Protein AF-A0A0W0TU47-F1 (afdb_monomer)

Sequence (118 aa):
MIERAEGISQLNLIRADQKDFHYTAVKEEVEKAQEITALYAFAKKFIPTLKLSKNAVRYYADVAERYPASRLRRLSTSQQWLHAICFVYHRYQRIMDNLIISIRSGKYTYLRNLNFLN

Organism: NCBI:txid453

Radius of gyration: 20.77 Å; Cα contacts (8 Å, |Δi|>4): 59; chains: 1; bounding box: 46×36×65 Å

Foldseek 3Di:
DPVPVVVVVVVVVVVVVVLVVLVVVLVVLVVVLVVLVVLLVVLVVVVVVVVDDPVVLVVLLVCLVPDDPVVLVVDPPVSSVSSVSSVSNVSNVVSVVVNVCCVVVVSDPDPVPPVPPD

Solvent-accessible surface area (backbone atoms only — not comparable to full-atom values): 6730 Å² total; per-residue (Å²): 143,63,73,68,65,56,54,54,51,52,52,50,51,54,54,48,51,57,50,50,54,54,47,52,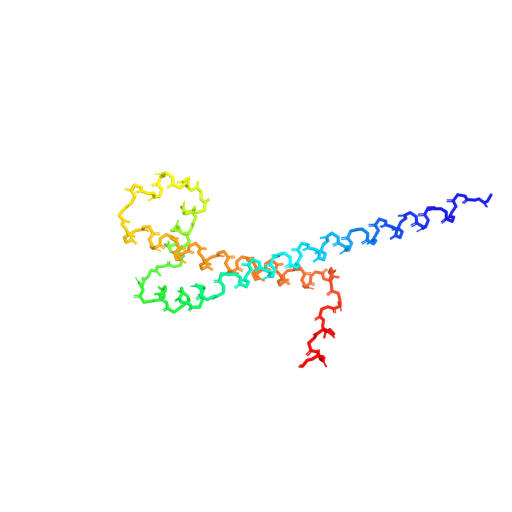55,51,52,52,50,50,52,58,42,59,76,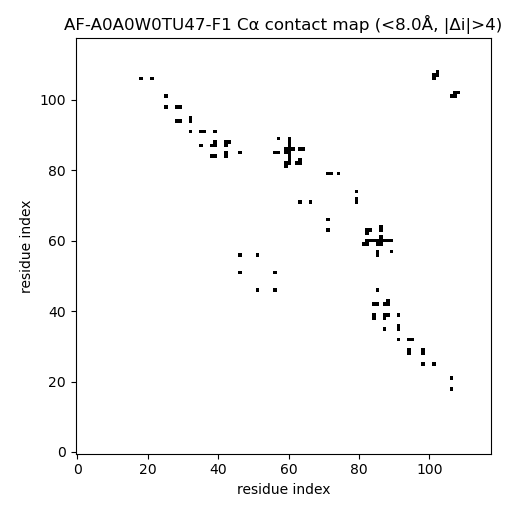45,40,67,61,29,58,50,28,68,62,48,54,69,76,69,72,62,53,74,66,53,44,47,52,35,14,54,47,54,73,70,48,56,69,75,61,50,69,73,45,56,71,70,54,42,49,50,20,50,42,28,27,46,41,51,52,46,50,53,48,52,50,52,51,51,52,47,46,71,71,62,79,48,85,65,76,82,69,70,79,80,78,127

Structure (mmCIF, N/CA/C/O backbone):
data_AF-A0A0W0TU47-F1
#
_entry.id   AF-A0A0W0TU47-F1
#
loop_
_atom_site.group_PDB
_atom_site.id
_atom_site.type_symbol
_atom_site.label_atom_id
_atom_site.label_alt_id
_atom_site.label_comp_id
_atom_site.label_asym_id
_atom_site.label_entity_id
_atom_site.label_seq_id
_atom_site.pdbx_PDB_ins_code
_atom_site.Cartn_x
_atom_site.Cartn_y
_atom_site.Cartn_z
_atom_site.occupancy
_atom_site.B_iso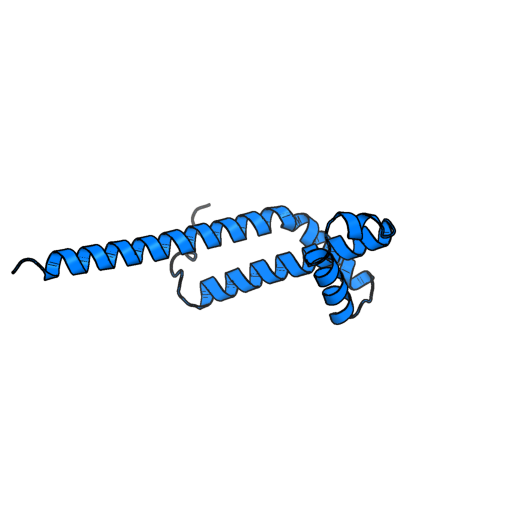_or_equiv
_atom_site.auth_seq_id
_atom_site.auth_comp_id
_atom_site.auth_asym_id
_atom_site.auth_atom_id
_atom_site.pdbx_PDB_model_num
ATOM 1 N N . MET A 1 1 ? -14.045 20.081 51.130 1.00 39.09 1 MET A N 1
ATOM 2 C CA . MET A 1 1 ? -14.928 19.608 50.036 1.00 39.09 1 MET A CA 1
ATOM 3 C C . MET A 1 1 ? -14.638 20.423 48.769 1.00 39.09 1 MET A C 1
ATOM 5 O O . MET A 1 1 ? -15.431 21.278 48.419 1.00 39.09 1 MET A O 1
ATOM 9 N N . ILE A 1 2 ? -13.483 20.229 48.112 1.00 44.78 2 ILE A N 1
ATOM 10 C CA . ILE A 1 2 ? -13.167 20.880 46.811 1.00 44.78 2 ILE A CA 1
ATOM 11 C C . ILE A 1 2 ? -12.506 19.891 45.817 1.00 44.78 2 ILE A C 1
ATOM 13 O O . ILE A 1 2 ? -12.701 20.011 44.615 1.00 44.78 2 ILE A O 1
ATOM 17 N N . GLU A 1 3 ? -11.878 18.805 46.282 1.00 53.38 3 GLU A N 1
ATOM 18 C CA . GLU A 1 3 ? -11.124 17.863 45.423 1.00 53.38 3 GLU A CA 1
ATOM 19 C C . GLU A 1 3 ? -11.939 17.093 44.359 1.00 53.38 3 GLU A C 1
ATOM 21 O O . GLU A 1 3 ? -11.391 16.670 43.344 1.00 53.38 3 GLU A O 1
ATOM 26 N N . ARG A 1 4 ? -13.255 16.899 44.538 1.00 51.53 4 ARG A N 1
ATOM 27 C CA . ARG A 1 4 ? -14.056 16.087 43.594 1.00 51.53 4 ARG A CA 1
ATOM 28 C C . ARG A 1 4 ? -14.474 16.834 42.324 1.00 51.53 4 ARG A C 1
ATOM 30 O O . ARG A 1 4 ? -14.645 16.193 41.292 1.00 51.53 4 ARG A O 1
ATOM 37 N N . ALA A 1 5 ? -14.650 18.155 42.385 1.00 55.81 5 ALA A N 1
ATOM 38 C CA . ALA A 1 5 ? -15.102 18.942 41.234 1.00 55.81 5 ALA A CA 1
ATOM 39 C C . ALA A 1 5 ? -13.979 19.128 40.198 1.00 55.81 5 ALA A C 1
ATOM 41 O O . ALA A 1 5 ? -14.217 18.991 38.997 1.00 55.81 5 ALA A O 1
ATOM 42 N N . GLU A 1 6 ? -12.744 19.345 40.662 1.00 57.75 6 GLU A N 1
ATOM 43 C CA . GLU A 1 6 ? -11.572 19.452 39.787 1.00 57.75 6 GLU A CA 1
ATOM 44 C C . GLU A 1 6 ? -11.222 18.119 39.121 1.00 57.75 6 GLU A C 1
ATOM 46 O O . GLU A 1 6 ? -10.988 18.090 37.914 1.00 57.75 6 GLU A O 1
ATOM 51 N N . GLY A 1 7 ? -11.273 17.001 39.856 1.00 59.69 7 GLY A N 1
ATOM 52 C CA . GLY A 1 7 ? -10.970 15.679 39.296 1.00 59.69 7 GLY A CA 1
ATOM 53 C C . GLY A 1 7 ? -11.917 15.262 38.163 1.00 59.69 7 GLY A C 1
ATOM 54 O O . GLY A 1 7 ? -11.479 14.700 37.159 1.00 59.69 7 GLY A O 1
ATOM 55 N N . ILE A 1 8 ? -13.213 15.583 38.272 1.00 64.50 8 ILE A N 1
ATOM 56 C CA . ILE A 1 8 ? -14.203 15.299 37.217 1.00 64.50 8 ILE A CA 1
ATOM 57 C C . ILE A 1 8 ? -13.973 16.199 35.993 1.00 64.50 8 ILE A C 1
ATOM 59 O O . ILE A 1 8 ? -14.074 15.726 34.859 1.00 64.50 8 ILE A O 1
ATOM 63 N N . SER A 1 9 ? -13.621 17.471 36.203 1.00 68.62 9 SER A N 1
ATOM 64 C CA . SER A 1 9 ? -13.277 18.397 35.118 1.00 68.62 9 SER A CA 1
ATOM 65 C C . SER A 1 9 ? -12.023 17.939 34.358 1.00 68.62 9 SER A C 1
ATOM 67 O O . SER A 1 9 ? -12.045 17.833 33.133 1.00 68.62 9 SER A O 1
ATOM 69 N N . GLN A 1 10 ? -10.967 17.540 35.073 1.00 64.56 10 GLN A N 1
ATOM 70 C CA . GLN A 1 10 ? -9.732 17.009 34.480 1.00 64.56 10 GLN A CA 1
ATOM 71 C C . GLN A 1 10 ? -9.966 15.704 33.705 1.00 64.56 10 GLN A C 1
ATOM 73 O O . GLN A 1 10 ? -9.459 15.541 32.597 1.00 64.56 10 GLN A O 1
ATOM 78 N N . LEU A 1 11 ? -10.794 14.793 34.228 1.00 66.69 11 LEU A N 1
ATOM 79 C CA . LEU A 1 11 ? -11.201 13.576 33.516 1.00 66.69 11 LEU A CA 1
ATOM 80 C C . LEU A 1 11 ? -11.955 13.883 32.216 1.00 66.69 11 LEU A C 1
ATOM 82 O O . LEU A 1 11 ? -11.770 13.186 31.217 1.00 66.69 11 LEU A O 1
ATOM 86 N N . ASN A 1 12 ? -12.800 14.914 32.214 1.00 67.75 12 ASN A N 1
ATOM 87 C CA . ASN A 1 12 ? -13.515 15.343 31.015 1.00 67.75 12 ASN A CA 1
ATOM 88 C C . ASN A 1 12 ? -12.572 15.966 29.980 1.00 67.75 12 ASN A C 1
ATOM 90 O O . ASN A 1 12 ? -12.717 15.662 28.798 1.00 67.75 12 ASN A O 1
ATOM 94 N N . LEU A 1 13 ? -11.583 16.751 30.416 1.00 64.62 13 LEU A N 1
ATOM 95 C CA . LEU A 1 13 ? -10.548 17.312 29.543 1.00 64.62 13 LEU A CA 1
ATOM 96 C C . LEU A 1 13 ? -9.700 16.210 28.894 1.00 64.62 13 LEU A C 1
ATOM 98 O O . LEU A 1 13 ? -9.566 16.191 27.676 1.00 64.62 13 LEU A O 1
ATOM 102 N N . ILE A 1 14 ? -9.225 15.229 29.669 1.00 65.00 14 ILE A N 1
ATOM 103 C CA . ILE A 1 14 ? -8.450 14.090 29.142 1.00 65.00 14 ILE A CA 1
ATOM 104 C C . ILE A 1 14 ? -9.287 13.265 28.154 1.00 65.00 14 ILE A C 1
ATOM 106 O O . ILE A 1 14 ? -8.794 12.830 27.116 1.00 65.00 14 ILE A O 1
ATOM 110 N N . ARG A 1 15 ? -10.575 13.049 28.449 1.00 63.09 15 ARG A N 1
ATOM 111 C CA . ARG A 1 15 ? -11.484 12.339 27.536 1.00 63.09 15 ARG A CA 1
ATOM 112 C C . ARG A 1 15 ? -11.774 13.125 26.260 1.00 63.09 15 ARG A C 1
ATOM 114 O O . ARG A 1 15 ? -12.001 12.491 25.234 1.00 63.09 15 ARG A O 1
ATOM 121 N N . ALA A 1 16 ? -11.841 14.453 26.324 1.00 62.47 16 ALA A N 1
ATOM 122 C CA . ALA A 1 16 ? -12.009 15.305 25.150 1.00 62.47 16 ALA A CA 1
ATOM 123 C C . ALA A 1 16 ? -10.749 15.264 24.275 1.00 62.47 16 ALA A C 1
ATOM 125 O O . ALA A 1 16 ? -10.844 14.920 23.104 1.00 62.47 16 ALA A O 1
ATOM 126 N N . ASP A 1 17 ? -9.573 15.437 24.876 1.00 56.19 17 ASP A N 1
ATOM 127 C CA . ASP A 1 17 ? -8.281 15.409 24.184 1.00 56.19 17 ASP A CA 1
ATOM 128 C C . ASP A 1 17 ? -8.013 14.058 23.492 1.00 56.19 17 ASP A C 1
ATOM 130 O O . ASP A 1 17 ? -7.653 13.992 22.316 1.00 56.19 17 ASP A O 1
ATOM 134 N N . GLN A 1 18 ? -8.327 12.943 24.164 1.00 60.00 18 GLN A N 1
ATOM 135 C CA . GLN A 1 18 ? -8.263 11.610 23.552 1.00 60.00 18 GLN A CA 1
ATOM 136 C C . GLN A 1 18 ? -9.195 11.465 22.338 1.00 60.00 18 GLN A C 1
ATOM 138 O O . GLN A 1 18 ? -8.848 10.781 21.373 1.00 60.00 18 GLN A O 1
ATOM 143 N N . LYS A 1 19 ? -10.381 12.083 22.369 1.00 60.56 19 LYS A N 1
ATOM 144 C CA . LYS A 1 19 ? -11.330 12.065 21.244 1.00 60.56 19 LYS A CA 1
ATOM 145 C C . LYS A 1 19 ? -10.868 12.961 20.097 1.00 60.56 19 LYS A C 1
ATOM 147 O O . LYS A 1 19 ? -11.034 12.564 18.944 1.00 60.56 19 LYS A O 1
ATOM 152 N N . ASP A 1 20 ? -10.279 14.112 20.395 1.00 64.44 20 ASP A N 1
ATOM 153 C CA . ASP A 1 20 ? -9.784 15.067 19.401 1.00 64.44 20 ASP A CA 1
ATOM 154 C C . ASP A 1 20 ? -8.544 14.525 18.677 1.00 64.44 20 ASP A C 1
ATOM 156 O O . ASP A 1 20 ? -8.470 14.566 17.444 1.00 64.44 20 ASP A O 1
ATOM 160 N N . PHE A 1 21 ? -7.617 13.902 19.414 1.00 58.88 21 PHE A N 1
ATOM 161 C CA . PHE A 1 21 ? -6.455 13.216 18.843 1.00 58.88 21 PHE A CA 1
ATOM 162 C C . PHE A 1 21 ? -6.875 12.102 17.882 1.00 58.88 21 PHE A C 1
ATOM 164 O O . PHE A 1 21 ? -6.425 12.031 16.737 1.00 58.88 21 PHE A O 1
ATOM 171 N N . HIS A 1 22 ? -7.781 11.235 18.330 1.00 67.00 22 HIS A N 1
ATOM 172 C CA . HIS A 1 22 ? -8.279 10.154 17.496 1.00 67.00 22 HIS A CA 1
ATOM 173 C C . HIS A 1 22 ? -9.059 10.689 16.266 1.00 67.00 22 HIS A C 1
ATOM 175 O O . HIS A 1 22 ? -9.022 10.054 15.212 1.00 67.00 22 HIS A O 1
ATOM 181 N N . TYR A 1 23 ? -9.718 11.855 16.355 1.00 64.94 23 TYR A N 1
ATOM 182 C CA . TYR A 1 23 ? -10.515 12.427 15.261 1.00 64.94 23 TYR A CA 1
ATOM 183 C C . TYR A 1 23 ? -9.596 12.983 14.182 1.00 64.94 23 TYR A C 1
ATOM 185 O O . TYR A 1 23 ? -9.769 12.697 12.997 1.00 64.94 23 TYR A O 1
ATOM 193 N N . THR A 1 24 ? -8.573 13.710 14.621 1.00 73.81 24 THR A N 1
ATOM 194 C CA . THR A 1 24 ? -7.525 14.251 13.759 1.00 73.81 24 THR A CA 1
ATOM 195 C C . THR A 1 24 ? -6.801 13.117 13.032 1.00 73.81 24 THR A C 1
ATOM 197 O O . THR A 1 24 ? -6.693 13.151 11.810 1.00 73.81 24 THR A O 1
ATOM 200 N N . ALA A 1 25 ? -6.449 12.038 13.740 1.00 74.56 25 ALA A N 1
ATOM 201 C CA . ALA A 1 25 ? -5.819 10.862 13.141 1.00 74.56 25 ALA A CA 1
ATOM 202 C C . ALA A 1 25 ? -6.698 10.171 12.078 1.00 74.56 25 ALA A C 1
ATOM 204 O O . ALA A 1 25 ? -6.199 9.750 11.035 1.00 74.56 25 ALA A O 1
ATOM 205 N N . VAL A 1 26 ? -8.013 10.058 12.306 1.00 72.81 26 VAL A N 1
ATOM 206 C CA . VAL A 1 26 ? -8.943 9.491 11.313 1.00 72.81 26 VAL A CA 1
ATOM 207 C C . VAL A 1 26 ? -9.054 10.396 10.088 1.00 72.81 26 VAL A C 1
ATOM 209 O O . VAL A 1 26 ? -9.015 9.898 8.964 1.00 72.81 26 VAL A O 1
ATOM 212 N N . LYS A 1 27 ? -9.168 11.712 10.291 1.00 75.25 27 LYS A N 1
ATOM 213 C CA . LYS A 1 27 ? -9.238 12.690 9.202 1.00 75.25 27 LYS A CA 1
ATOM 214 C C . LYS A 1 27 ? -7.984 12.634 8.325 1.00 75.25 27 LYS A C 1
ATOM 216 O O . LYS A 1 27 ? -8.108 12.524 7.110 1.00 75.25 27 LYS A O 1
ATOM 221 N N . GLU A 1 28 ? -6.802 12.604 8.933 1.00 79.62 28 GLU A N 1
ATOM 222 C CA . GLU A 1 28 ? -5.531 12.463 8.214 1.00 79.62 28 GLU A CA 1
ATOM 223 C C . GLU A 1 28 ? -5.449 11.157 7.410 1.00 79.62 28 GLU A C 1
ATOM 225 O O . GLU A 1 28 ? -4.955 11.144 6.284 1.00 79.62 28 GLU A O 1
ATOM 230 N N . GLU A 1 29 ? -5.919 10.030 7.957 1.00 78.12 29 GLU A N 1
ATOM 231 C CA . GLU A 1 29 ? -5.940 8.764 7.213 1.00 78.12 29 GLU A CA 1
ATOM 232 C C . GLU A 1 29 ? -6.933 8.807 6.036 1.00 78.12 29 GLU A C 1
ATOM 234 O O . GLU A 1 29 ? -6.634 8.267 4.970 1.00 78.12 29 GLU A O 1
ATOM 239 N N . VAL A 1 30 ? -8.075 9.492 6.179 1.00 79.00 30 VAL A N 1
ATOM 240 C CA . VAL A 1 30 ? -9.015 9.729 5.069 1.00 79.00 30 VAL A CA 1
ATOM 241 C C . VAL A 1 30 ? -8.379 10.594 3.980 1.00 79.00 30 VAL A C 1
ATOM 243 O O . VAL A 1 30 ? -8.473 10.238 2.805 1.00 79.00 30 VAL A O 1
ATOM 246 N N . GLU A 1 31 ? -7.699 11.680 4.343 1.00 83.25 31 GLU A N 1
ATOM 247 C CA . GLU A 1 31 ? -6.998 12.556 3.393 1.00 83.25 31 GLU A CA 1
ATOM 248 C C . GLU A 1 31 ? -5.923 11.775 2.614 1.00 83.25 31 GLU A C 1
ATOM 250 O O . GLU A 1 31 ? -5.929 11.769 1.381 1.00 83.25 31 GLU A O 1
ATOM 255 N N . LYS A 1 32 ? -5.095 10.975 3.302 1.00 81.44 32 LYS A N 1
ATOM 256 C CA . LYS A 1 32 ? -4.106 10.084 2.659 1.00 81.44 32 LYS A CA 1
ATOM 257 C C . LYS A 1 32 ? -4.750 9.077 1.700 1.00 81.44 32 LYS A C 1
ATOM 259 O O . LYS A 1 32 ? -4.181 8.765 0.653 1.00 81.44 32 LYS A O 1
ATOM 264 N N . ALA A 1 33 ? -5.919 8.526 2.041 1.00 81.38 33 ALA A N 1
ATOM 265 C CA . ALA A 1 33 ? -6.643 7.625 1.142 1.00 81.38 33 ALA A CA 1
ATOM 266 C C . ALA A 1 33 ? -7.141 8.356 -0.111 1.00 81.38 33 ALA A C 1
ATOM 268 O O . ALA A 1 33 ? -7.055 7.805 -1.213 1.00 81.38 33 ALA A O 1
ATOM 269 N N . GLN A 1 34 ? -7.647 9.583 0.039 1.00 83.44 34 GLN A N 1
ATOM 270 C CA . GLN A 1 34 ? -8.125 10.400 -1.077 1.00 83.44 34 GLN A CA 1
ATOM 271 C C . GLN A 1 34 ? -7.001 10.696 -2.076 1.00 83.44 34 GLN A C 1
ATOM 273 O O . GLN A 1 34 ? -7.199 10.481 -3.273 1.00 83.44 34 GLN A O 1
ATOM 278 N N . GLU A 1 35 ? -5.806 11.055 -1.597 1.00 88.94 35 GLU A N 1
ATOM 279 C CA . GLU A 1 35 ? -4.632 11.331 -2.441 1.00 88.94 35 GLU A CA 1
ATOM 280 C C . GLU A 1 35 ? -4.284 10.173 -3.388 1.00 88.94 35 GLU A C 1
ATOM 282 O O . GLU A 1 35 ? -3.943 10.383 -4.553 1.00 88.94 35 GLU A O 1
ATOM 287 N N . ILE A 1 36 ? -4.406 8.930 -2.916 1.00 89.62 36 ILE A N 1
ATOM 288 C CA . ILE A 1 36 ? -4.026 7.743 -3.694 1.00 89.62 36 ILE A CA 1
ATOM 289 C C . ILE A 1 36 ? -5.221 7.030 -4.343 1.00 89.62 36 ILE A C 1
ATOM 291 O O . ILE A 1 36 ? -5.036 5.996 -4.987 1.00 89.62 36 ILE A O 1
ATOM 295 N N . THR A 1 37 ? -6.446 7.555 -4.214 1.00 91.44 37 THR A N 1
ATOM 296 C CA . THR A 1 37 ? -7.676 6.876 -4.671 1.00 91.44 37 THR A CA 1
ATOM 297 C C . THR A 1 37 ? -7.671 6.612 -6.178 1.00 91.44 37 THR A C 1
ATOM 299 O O . THR A 1 37 ? -8.018 5.511 -6.611 1.00 91.44 37 THR A O 1
ATOM 302 N N . ALA A 1 38 ? -7.241 7.580 -6.991 1.00 91.69 38 ALA A N 1
ATOM 303 C CA . ALA A 1 38 ? -7.182 7.415 -8.445 1.00 91.69 38 ALA A CA 1
ATOM 304 C C . ALA A 1 38 ? -6.180 6.319 -8.857 1.00 91.69 38 ALA A C 1
ATOM 306 O O . ALA A 1 38 ? -6.494 5.450 -9.675 1.00 91.69 38 ALA A O 1
ATOM 307 N N . LEU A 1 39 ? -5.000 6.307 -8.227 1.00 92.94 39 LEU A N 1
ATOM 308 C CA . LEU A 1 39 ? -3.981 5.280 -8.447 1.00 92.94 39 LEU A CA 1
ATOM 309 C C . LEU A 1 39 ? -4.454 3.904 -7.964 1.00 92.94 39 LEU A C 1
ATOM 311 O O . LEU A 1 39 ? -4.235 2.904 -8.648 1.00 92.94 39 LEU A O 1
ATOM 315 N N . TYR A 1 40 ? -5.160 3.842 -6.834 1.00 95.19 40 TYR A N 1
ATOM 316 C CA . TYR A 1 40 ? -5.776 2.611 -6.349 1.00 95.19 40 TYR A CA 1
ATOM 317 C C . TYR A 1 40 ? -6.835 2.080 -7.321 1.00 95.19 40 TYR A C 1
ATOM 319 O O . TYR A 1 40 ? -6.860 0.882 -7.601 1.00 95.19 40 TYR A O 1
ATOM 327 N N . ALA A 1 41 ? -7.688 2.943 -7.878 1.00 94.81 41 ALA A N 1
ATOM 328 C CA . ALA A 1 41 ? -8.711 2.540 -8.841 1.00 94.81 41 ALA A CA 1
ATOM 329 C C . ALA A 1 41 ? -8.094 1.904 -10.096 1.00 94.81 41 ALA A C 1
ATOM 331 O O . ALA A 1 41 ? -8.602 0.893 -10.591 1.00 94.81 41 ALA A O 1
ATOM 332 N N . PHE A 1 42 ? -6.975 2.454 -10.574 1.00 95.38 42 PHE A N 1
ATOM 333 C CA . PHE A 1 42 ? -6.173 1.833 -11.624 1.00 95.38 42 PHE A CA 1
ATOM 334 C C . PHE A 1 42 ? -5.581 0.492 -11.163 1.00 95.38 42 PHE A C 1
ATOM 336 O O . PHE A 1 42 ? -5.817 -0.535 -11.801 1.00 95.38 42 PHE A O 1
ATOM 343 N N . ALA A 1 43 ? -4.883 0.468 -10.023 1.00 95.19 43 ALA A N 1
ATOM 344 C CA . ALA A 1 43 ? -4.227 -0.726 -9.488 1.00 95.19 43 ALA A CA 1
ATOM 345 C C . ALA A 1 43 ? -5.205 -1.893 -9.281 1.00 95.19 43 ALA A C 1
ATOM 347 O O . ALA A 1 43 ? -4.905 -3.031 -9.634 1.00 95.19 43 ALA A O 1
ATOM 348 N N . LYS A 1 44 ? -6.410 -1.608 -8.777 1.00 96.00 44 LYS A N 1
ATOM 349 C CA . LYS A 1 44 ? -7.481 -2.585 -8.550 1.00 96.00 44 LYS A CA 1
ATOM 350 C C . LYS A 1 44 ? -7.931 -3.275 -9.841 1.00 96.00 44 LYS A C 1
ATOM 352 O O . LYS A 1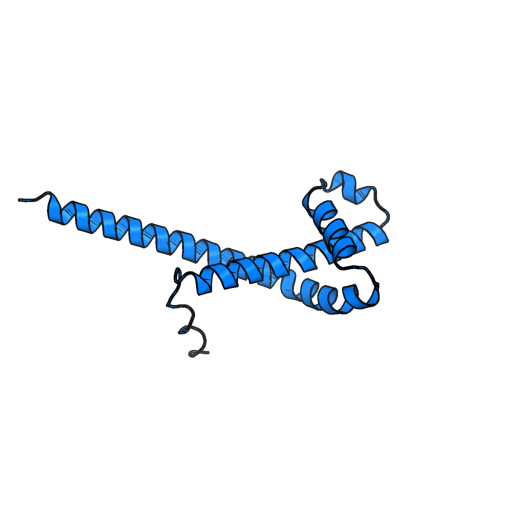 44 ? -8.309 -4.442 -9.791 1.00 96.00 44 LYS A O 1
ATOM 357 N N . LYS A 1 45 ? -7.891 -2.573 -10.978 1.00 96.56 45 LYS A N 1
ATOM 358 C CA . LYS A 1 45 ? -8.207 -3.131 -12.303 1.00 96.56 45 LYS A CA 1
ATOM 359 C C . LYS A 1 45 ? -7.001 -3.828 -12.932 1.00 96.56 45 LYS A C 1
ATOM 361 O O . LYS A 1 45 ? -7.168 -4.867 -13.557 1.00 96.56 45 LYS A O 1
ATOM 366 N N . PHE A 1 46 ? -5.806 -3.272 -12.749 1.00 95.00 46 PHE A N 1
ATOM 367 C CA . PHE A 1 46 ? -4.575 -3.740 -13.384 1.00 95.00 46 PHE A CA 1
ATOM 368 C C . PHE A 1 46 ? -3.968 -4.982 -12.716 1.00 95.00 46 PHE A C 1
ATOM 370 O O . PHE A 1 46 ? -3.574 -5.919 -13.396 1.00 95.00 46 PHE A O 1
ATOM 377 N N . ILE A 1 47 ? -3.919 -5.053 -11.384 1.00 94.94 47 ILE A N 1
ATOM 378 C CA . ILE A 1 47 ? -3.296 -6.185 -10.672 1.00 94.94 47 ILE A CA 1
ATOM 379 C C . ILE A 1 47 ? -3.883 -7.550 -11.083 1.00 94.94 47 ILE A C 1
ATOM 381 O O . ILE A 1 47 ? -3.098 -8.468 -11.335 1.00 94.94 47 ILE A O 1
ATOM 385 N N . PRO A 1 48 ? -5.215 -7.720 -11.218 1.00 94.88 48 PRO A N 1
ATOM 386 C CA . PRO A 1 48 ? -5.791 -8.974 -11.701 1.00 94.88 48 PRO A CA 1
ATOM 387 C C . PRO A 1 48 ? -5.305 -9.398 -13.095 1.00 94.88 48 PRO A C 1
ATOM 389 O O . PRO A 1 48 ? -5.199 -10.596 -13.359 1.00 94.88 48 PRO A O 1
ATOM 392 N N . THR A 1 49 ? -4.963 -8.454 -13.983 1.00 96.00 49 THR A N 1
ATOM 393 C CA . THR A 1 49 ? -4.497 -8.777 -15.344 1.00 96.00 49 THR A CA 1
ATOM 394 C C . THR A 1 49 ? -3.081 -9.344 -15.355 1.00 96.00 49 THR A C 1
ATOM 396 O O . THR A 1 49 ? -2.713 -10.042 -16.296 1.00 96.00 49 THR A O 1
ATOM 399 N N . LEU A 1 50 ? -2.298 -9.096 -14.300 1.00 92.94 50 LEU A N 1
ATOM 400 C CA . LEU A 1 50 ? -0.943 -9.629 -14.143 1.00 92.94 50 LEU A CA 1
ATOM 401 C C . LEU A 1 50 ? -0.923 -11.118 -13.772 1.00 92.94 50 LEU A C 1
ATOM 403 O O . LEU A 1 50 ? 0.143 -11.728 -13.787 1.00 92.94 50 LEU A O 1
ATOM 407 N N . LYS A 1 51 ? -2.079 -11.702 -13.412 1.00 93.44 51 LYS A N 1
ATOM 408 C CA . LYS A 1 51 ? -2.217 -13.108 -12.983 1.00 93.44 51 LYS A CA 1
ATOM 409 C C . LYS A 1 51 ? -1.252 -13.498 -11.849 1.00 93.44 51 LYS A C 1
ATOM 411 O O . LYS A 1 51 ? -0.859 -14.654 -11.718 1.00 93.44 51 LYS A O 1
ATOM 416 N N . LEU A 1 52 ? -0.879 -12.527 -11.014 1.00 93.25 52 LEU A N 1
ATOM 417 C CA . LEU A 1 52 ? -0.023 -12.739 -9.852 1.00 93.25 52 LEU A CA 1
ATOM 418 C C . LEU A 1 52 ? -0.827 -13.330 -8.693 1.00 93.25 52 LEU A C 1
ATOM 420 O O . LEU A 1 52 ? -1.986 -12.976 -8.468 1.00 93.25 52 LEU A O 1
ATOM 424 N N . SER A 1 53 ? -0.189 -14.194 -7.904 1.00 95.50 53 SER A N 1
ATOM 425 C CA . SER A 1 53 ? -0.782 -14.658 -6.651 1.00 95.50 53 SER A CA 1
ATOM 426 C C . SER A 1 53 ? -0.894 -13.504 -5.649 1.00 95.50 53 SER A C 1
ATOM 428 O O . SER A 1 53 ? -0.094 -12.566 -5.658 1.00 95.50 53 SER A O 1
ATOM 430 N N . LYS A 1 54 ? -1.845 -13.593 -4.710 1.00 93.06 54 LYS A N 1
ATOM 431 C CA . LYS A 1 54 ? -1.982 -12.602 -3.625 1.00 93.06 54 LYS A CA 1
ATOM 432 C C . LYS A 1 54 ? -0.680 -12.423 -2.830 1.00 93.06 54 LYS A C 1
ATOM 434 O O 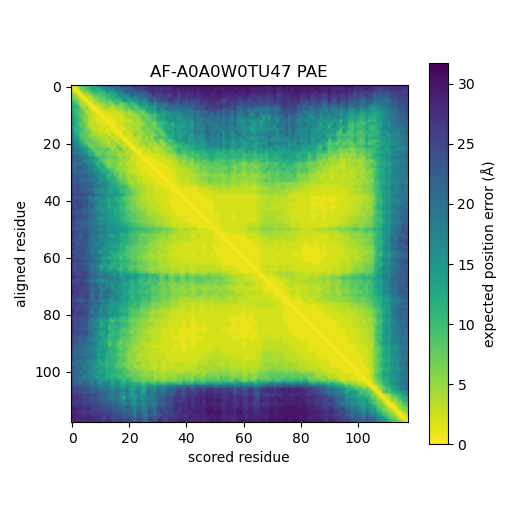. LYS A 1 54 ? -0.360 -11.309 -2.424 1.00 93.06 54 LYS A O 1
ATOM 439 N N . ASN A 1 55 ? 0.082 -13.504 -2.642 1.00 95.19 55 ASN A N 1
ATOM 440 C CA . ASN A 1 55 ? 1.369 -13.471 -1.946 1.00 95.19 55 ASN A CA 1
ATOM 441 C C . ASN A 1 55 ? 2.446 -12.744 -2.755 1.00 95.19 55 ASN A C 1
ATOM 443 O O . ASN A 1 55 ? 3.217 -11.994 -2.171 1.00 95.19 55 ASN A O 1
ATOM 447 N N . ALA A 1 56 ? 2.465 -12.904 -4.081 1.00 95.69 56 ALA A N 1
ATOM 448 C CA . ALA A 1 56 ? 3.377 -12.157 -4.942 1.00 95.69 56 ALA A CA 1
ATOM 449 C C . ALA A 1 56 ? 3.068 -10.653 -4.906 1.00 95.69 56 ALA A C 1
ATOM 451 O O . ALA A 1 56 ? 3.967 -9.848 -4.687 1.00 95.69 56 ALA A O 1
ATOM 452 N N . VAL A 1 57 ? 1.791 -10.268 -5.024 1.00 95.25 57 VAL A N 1
ATOM 453 C CA . VAL A 1 57 ? 1.369 -8.857 -4.917 1.00 95.25 57 VAL A CA 1
ATOM 454 C C . VAL A 1 57 ? 1.795 -8.259 -3.571 1.00 95.25 57 VAL A C 1
ATOM 456 O O . VAL A 1 57 ? 2.328 -7.152 -3.532 1.00 95.25 57 VAL A O 1
ATOM 459 N N . ARG A 1 58 ? 1.605 -8.998 -2.467 1.00 95.19 58 ARG A N 1
ATOM 460 C CA . ARG A 1 58 ? 2.063 -8.576 -1.133 1.00 95.19 58 ARG A CA 1
ATOM 461 C C . ARG A 1 58 ? 3.579 -8.437 -1.064 1.00 95.19 58 ARG A C 1
ATOM 463 O O . ARG A 1 58 ? 4.067 -7.407 -0.628 1.00 95.19 58 ARG A O 1
ATOM 470 N N . TYR A 1 59 ? 4.320 -9.415 -1.574 1.00 95.56 59 TYR A N 1
ATOM 471 C CA . TYR A 1 59 ? 5.777 -9.357 -1.617 1.00 95.56 59 TYR A CA 1
ATOM 472 C C . TYR A 1 59 ? 6.285 -8.094 -2.331 1.00 95.56 59 TYR A C 1
ATOM 474 O O . TYR A 1 59 ? 7.143 -7.389 -1.799 1.00 95.56 59 TYR A O 1
ATOM 482 N N . TYR A 1 60 ? 5.733 -7.766 -3.504 1.00 95.88 60 TYR A N 1
ATOM 483 C CA . TYR A 1 60 ? 6.127 -6.563 -4.241 1.00 95.88 60 TYR A CA 1
ATOM 484 C C . TYR A 1 60 ? 5.815 -5.275 -3.466 1.00 95.88 60 TYR A C 1
ATOM 486 O O . TYR A 1 60 ? 6.649 -4.365 -3.448 1.00 95.88 60 TYR A O 1
ATOM 494 N N . ALA A 1 61 ? 4.664 -5.210 -2.792 1.00 95.38 61 ALA A N 1
ATOM 495 C CA . ALA A 1 61 ? 4.302 -4.084 -1.935 1.00 95.38 61 ALA A CA 1
ATOM 496 C C . ALA A 1 61 ? 5.256 -3.934 -0.740 1.00 95.38 61 ALA A C 1
ATOM 498 O O . ALA A 1 61 ? 5.789 -2.849 -0.516 1.00 95.38 61 ALA A O 1
ATOM 499 N N . ASP A 1 62 ? 5.545 -5.028 -0.034 1.00 94.25 62 ASP A N 1
ATOM 500 C CA . ASP A 1 62 ? 6.414 -5.024 1.147 1.00 94.25 62 ASP A CA 1
ATOM 501 C C . ASP A 1 62 ? 7.856 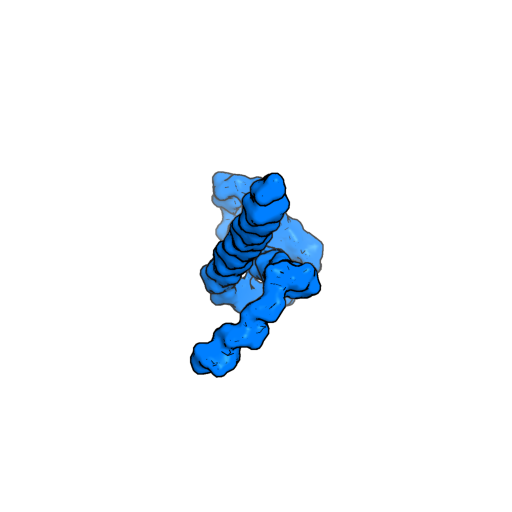-4.630 0.802 1.00 94.25 62 ASP A C 1
ATOM 503 O O . ASP A 1 62 ? 8.589 -4.091 1.634 1.00 94.25 62 ASP A O 1
ATOM 507 N N . VAL A 1 63 ? 8.319 -4.946 -0.411 1.00 93.44 63 VAL A N 1
ATOM 508 C CA . VAL A 1 63 ? 9.630 -4.490 -0.892 1.00 93.44 63 VAL A CA 1
ATOM 509 C C . VAL A 1 63 ? 9.623 -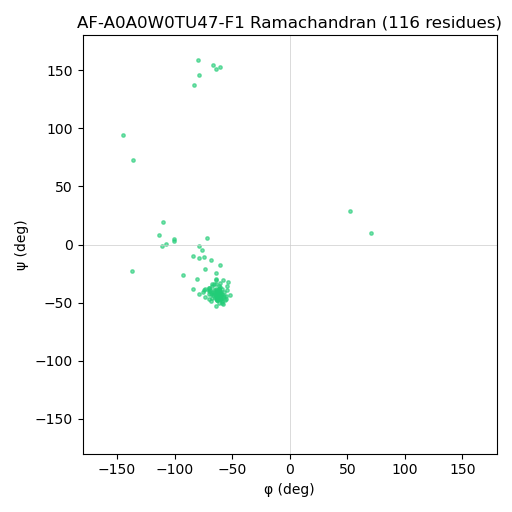2.978 -1.097 1.00 93.44 63 VAL A C 1
ATOM 511 O O . VAL A 1 63 ? 10.549 -2.317 -0.639 1.00 93.44 63 VAL A O 1
ATOM 514 N N . ALA A 1 64 ? 8.587 -2.425 -1.730 1.00 92.38 64 ALA A N 1
ATOM 515 C CA . ALA A 1 64 ? 8.452 -0.979 -1.905 1.00 92.38 64 ALA A CA 1
ATOM 516 C C . ALA A 1 64 ? 8.297 -0.227 -0.576 1.00 92.38 64 ALA A C 1
ATOM 518 O O . ALA A 1 64 ? 8.816 0.876 -0.453 1.00 92.38 64 ALA A O 1
ATOM 519 N N . GLU A 1 65 ? 7.640 -0.826 0.421 1.00 90.94 65 GLU A N 1
ATOM 520 C CA . GLU A 1 65 ? 7.503 -0.227 1.753 1.00 90.94 65 GLU A CA 1
ATOM 521 C C . GLU A 1 65 ? 8.831 -0.212 2.527 1.00 90.94 65 GLU A C 1
ATOM 523 O O . GLU A 1 65 ? 9.126 0.748 3.235 1.00 90.94 65 GLU A O 1
ATOM 528 N N . ARG A 1 66 ? 9.653 -1.263 2.398 1.00 91.31 66 ARG A N 1
ATOM 529 C CA . ARG A 1 66 ? 10.886 -1.418 3.193 1.00 91.31 66 ARG A CA 1
ATOM 530 C C . ARG A 1 66 ? 12.139 -0.867 2.526 1.00 91.31 66 ARG A C 1
ATOM 532 O O . ARG A 1 66 ? 13.121 -0.592 3.213 1.00 91.31 66 ARG A O 1
ATOM 539 N N . TYR A 1 67 ? 12.180 -0.800 1.198 1.00 87.50 67 TYR A N 1
ATOM 540 C CA . TYR A 1 67 ? 13.402 -0.424 0.494 1.00 87.50 67 TYR A CA 1
ATOM 541 C C . TYR A 1 67 ? 13.544 1.097 0.429 1.00 87.50 67 TYR A C 1
ATOM 543 O O . TYR A 1 67 ? 12.590 1.790 0.082 1.00 87.50 67 TYR A O 1
ATOM 551 N N . PRO A 1 68 ? 14.753 1.639 0.657 1.00 85.94 68 PRO A N 1
ATOM 552 C CA . PRO A 1 68 ? 14.999 3.048 0.396 1.00 85.94 68 PRO A CA 1
ATOM 553 C C . PRO A 1 68 ? 14.850 3.334 -1.103 1.00 85.94 68 PRO A C 1
ATOM 555 O O . PRO A 1 68 ? 15.167 2.489 -1.949 1.00 85.94 68 PRO A O 1
ATOM 558 N N . ALA A 1 69 ? 14.456 4.562 -1.451 1.00 84.50 69 ALA A N 1
ATOM 559 C CA . ALA A 1 69 ? 14.262 4.979 -2.843 1.00 84.50 69 ALA A CA 1
ATOM 560 C C . ALA A 1 69 ? 15.498 4.718 -3.730 1.00 84.50 69 ALA A C 1
ATOM 562 O O . ALA A 1 69 ? 15.370 4.392 -4.907 1.00 84.50 69 ALA A O 1
ATOM 563 N N . SER A 1 70 ? 16.708 4.796 -3.164 1.00 86.75 70 SER A N 1
ATOM 564 C CA . SER A 1 70 ? 17.962 4.469 -3.855 1.00 86.75 70 SER A CA 1
ATOM 565 C C . SER A 1 70 ? 18.039 3.016 -4.332 1.00 86.75 70 SER A C 1
ATOM 567 O O . SER A 1 70 ? 18.586 2.765 -5.401 1.00 86.75 70 SER A O 1
ATOM 569 N N . ARG A 1 71 ? 17.482 2.059 -3.580 1.00 85.50 71 ARG A N 1
ATOM 570 C CA . ARG A 1 71 ? 17.437 0.639 -3.960 1.00 85.50 71 ARG A CA 1
ATOM 571 C C . ARG A 1 71 ? 16.388 0.382 -5.034 1.00 85.50 71 ARG A C 1
ATOM 573 O O . ARG A 1 71 ? 16.676 -0.352 -5.973 1.00 85.50 71 ARG A O 1
ATOM 580 N N . LEU A 1 72 ? 15.220 1.014 -4.930 1.00 85.56 72 LEU A N 1
ATOM 581 C CA . LEU A 1 72 ? 14.160 0.892 -5.937 1.00 85.56 72 LEU A CA 1
ATOM 582 C C . LEU A 1 72 ? 14.602 1.454 -7.294 1.00 85.56 72 LEU A C 1
ATOM 584 O O . LEU A 1 72 ? 14.377 0.814 -8.315 1.00 85.56 72 LEU A O 1
ATOM 588 N N . ARG A 1 73 ? 15.334 2.575 -7.305 1.00 88.88 73 ARG A N 1
ATOM 589 C CA . ARG A 1 73 ? 15.880 3.185 -8.532 1.00 88.88 73 ARG A CA 1
ATOM 590 C C . ARG A 1 73 ? 16.854 2.296 -9.314 1.00 88.88 73 ARG A C 1
ATOM 592 O O . ARG A 1 73 ? 17.107 2.573 -10.480 1.00 88.88 73 ARG A O 1
ATOM 599 N N . ARG A 1 74 ? 17.408 1.245 -8.697 1.00 91.75 74 ARG A N 1
ATOM 600 C CA . ARG A 1 74 ? 18.304 0.281 -9.366 1.00 91.75 74 ARG A CA 1
ATOM 601 C C . ARG A 1 74 ? 17.548 -0.820 -10.115 1.00 91.75 74 ARG A C 1
ATOM 603 O O . ARG A 1 74 ? 18.176 -1.592 -10.830 1.00 91.75 74 ARG A O 1
ATOM 610 N N . LEU A 1 75 ? 16.233 -0.922 -9.926 1.00 90.81 75 LEU A N 1
ATOM 611 C CA . LEU A 1 75 ? 15.385 -1.868 -10.645 1.00 90.81 75 LEU A CA 1
ATOM 612 C C . LEU A 1 75 ? 15.067 -1.340 -12.047 1.00 90.81 75 LEU A C 1
ATOM 614 O O . LEU A 1 75 ? 15.098 -0.133 -12.290 1.00 90.81 75 LEU A O 1
ATOM 618 N N . SER A 1 76 ? 14.692 -2.232 -12.963 1.00 95.12 76 SER A N 1
ATOM 619 C CA . SER A 1 76 ? 14.160 -1.804 -14.262 1.00 95.12 76 SER A CA 1
ATOM 620 C C . SER A 1 76 ? 12.890 -0.965 -14.085 1.00 95.12 76 SER A C 1
ATOM 622 O O . SER A 1 76 ? 12.143 -1.151 -13.122 1.00 95.12 76 SER A O 1
ATOM 624 N N . THR A 1 77 ? 12.603 -0.068 -15.029 1.00 92.56 77 THR A N 1
ATOM 625 C CA . THR A 1 77 ? 11.415 0.801 -14.979 1.00 92.56 77 THR A CA 1
ATOM 626 C C . THR A 1 77 ? 10.128 0.001 -14.759 1.00 92.56 77 THR A C 1
ATOM 628 O O . THR A 1 77 ? 9.324 0.347 -13.897 1.00 92.56 77 THR A O 1
ATOM 631 N N . SER A 1 78 ? 9.959 -1.128 -15.452 1.00 93.31 78 SER A N 1
ATOM 632 C CA . SER A 1 78 ? 8.793 -2.006 -15.288 1.00 93.31 78 SER A CA 1
ATOM 633 C C . SER A 1 78 ? 8.683 -2.593 -13.879 1.00 93.31 78 SER A C 1
ATOM 635 O O . SER A 1 78 ? 7.589 -2.660 -13.322 1.00 93.31 78 SER A O 1
ATOM 637 N N . GLN A 1 79 ? 9.806 -2.987 -13.272 1.00 93.69 79 GLN A N 1
ATOM 638 C CA . GLN A 1 79 ? 9.822 -3.476 -11.892 1.00 93.69 79 GLN A CA 1
ATOM 639 C C . GLN A 1 79 ? 9.491 -2.358 -10.903 1.00 93.69 79 GLN A C 1
ATOM 641 O O . GLN A 1 79 ? 8.700 -2.582 -9.992 1.00 93.69 79 GLN A O 1
ATOM 646 N N . GLN A 1 80 ? 10.032 -1.151 -11.096 1.00 92.19 80 GLN A N 1
ATOM 647 C CA . GLN A 1 80 ? 9.701 0.005 -10.257 1.00 92.19 80 GLN A CA 1
ATOM 648 C C . GLN A 1 80 ? 8.192 0.272 -10.257 1.00 92.19 80 GLN A C 1
ATOM 650 O O . GLN A 1 80 ? 7.591 0.385 -9.188 1.00 92.19 80 GLN A O 1
ATOM 655 N N . TRP A 1 81 ? 7.565 0.281 -11.437 1.00 93.12 81 TRP A N 1
ATOM 656 C CA . TRP A 1 81 ? 6.117 0.450 -11.565 1.00 93.12 81 TRP A CA 1
ATOM 657 C C . TRP A 1 81 ? 5.327 -0.689 -10.929 1.00 93.12 81 TRP A C 1
ATOM 659 O O . TRP A 1 81 ? 4.354 -0.427 -10.225 1.00 93.12 81 TRP A O 1
ATOM 669 N N . LEU A 1 82 ? 5.751 -1.942 -11.115 1.00 94.94 82 LEU A N 1
ATOM 670 C CA . LEU A 1 82 ? 5.100 -3.092 -10.487 1.00 94.94 82 LEU A CA 1
ATOM 671 C C . LEU A 1 82 ? 5.099 -2.969 -8.958 1.00 94.94 82 LEU A C 1
ATOM 673 O O . LEU A 1 82 ? 4.055 -3.120 -8.323 1.00 94.94 82 LEU A O 1
ATOM 677 N N . HIS A 1 83 ? 6.257 -2.653 -8.381 1.00 94.94 83 HIS A N 1
ATOM 678 C CA . HIS A 1 83 ? 6.420 -2.430 -6.949 1.00 94.94 83 HIS A CA 1
ATOM 679 C C . HIS A 1 83 ? 5.559 -1.260 -6.453 1.00 94.94 83 HIS A C 1
ATOM 681 O O . HIS A 1 83 ? 4.836 -1.415 -5.469 1.00 94.94 83 HIS A O 1
ATOM 687 N N . ALA A 1 84 ? 5.567 -0.126 -7.158 1.00 92.69 84 ALA A N 1
ATOM 688 C CA . ALA A 1 84 ? 4.779 1.052 -6.799 1.00 92.69 84 ALA A CA 1
ATOM 689 C C . ALA A 1 84 ? 3.264 0.786 -6.840 1.00 92.69 84 ALA A C 1
ATOM 691 O O . ALA A 1 84 ? 2.545 1.132 -5.905 1.00 92.69 84 ALA A O 1
ATOM 692 N N . ILE A 1 85 ? 2.771 0.124 -7.889 1.00 94.88 85 ILE A N 1
ATOM 693 C CA . ILE A 1 85 ? 1.346 -0.201 -8.038 1.00 94.88 85 ILE A CA 1
ATOM 694 C C . ILE A 1 85 ? 0.899 -1.190 -6.956 1.00 94.88 85 ILE A C 1
ATOM 696 O O . ILE A 1 85 ? -0.161 -1.008 -6.353 1.00 94.88 85 ILE A O 1
ATOM 700 N N . CYS A 1 86 ? 1.710 -2.215 -6.674 1.00 95.88 86 CYS A N 1
ATOM 701 C CA . CYS A 1 86 ? 1.424 -3.162 -5.597 1.00 95.88 86 CYS A CA 1
ATOM 702 C C . CYS A 1 86 ? 1.416 -2.463 -4.229 1.00 95.88 86 CYS A C 1
ATOM 704 O O . CYS A 1 86 ? 0.535 -2.733 -3.413 1.00 95.88 86 CYS A O 1
ATOM 706 N N . PHE A 1 87 ? 2.345 -1.531 -3.998 1.00 94.38 87 PHE A N 1
ATOM 707 C CA . PHE A 1 87 ? 2.394 -0.722 -2.783 1.00 94.38 87 PHE A CA 1
ATOM 708 C C . PHE A 1 87 ? 1.139 0.131 -2.601 1.00 94.38 87 PHE A C 1
ATOM 710 O O . PHE A 1 87 ? 0.509 0.051 -1.552 1.00 94.38 87 PHE A O 1
ATOM 717 N N . VAL A 1 88 ? 0.725 0.890 -3.621 1.00 93.94 88 VAL A N 1
ATOM 718 C CA . VAL A 1 88 ? -0.498 1.709 -3.556 1.00 93.94 88 VAL A CA 1
ATOM 719 C C . VAL A 1 88 ? -1.725 0.842 -3.276 1.00 93.94 88 VAL A C 1
ATOM 721 O O . VAL A 1 88 ? -2.554 1.199 -2.438 1.00 93.94 88 VAL A O 1
ATOM 724 N N . TYR A 1 89 ? -1.824 -0.316 -3.936 1.00 95.00 89 TYR A N 1
ATOM 725 C CA . TYR A 1 89 ? -2.926 -1.250 -3.732 1.00 95.00 89 TYR A CA 1
ATOM 726 C C . TYR A 1 89 ? -3.048 -1.704 -2.274 1.00 95.00 89 TYR A C 1
ATOM 728 O O . TYR A 1 89 ? -4.119 -1.577 -1.679 1.00 95.00 89 TYR A O 1
ATOM 736 N N . HIS A 1 90 ? -1.944 -2.165 -1.679 1.00 93.81 90 HIS A N 1
ATOM 737 C CA . HIS A 1 90 ? -1.922 -2.596 -0.278 1.00 93.81 90 HIS A CA 1
ATOM 738 C C . HIS A 1 90 ? -2.072 -1.431 0.701 1.00 93.81 90 HIS A C 1
ATOM 740 O O . HIS A 1 90 ? -2.791 -1.555 1.691 1.00 93.81 90 HIS A O 1
ATOM 746 N N . ARG A 1 91 ? -1.444 -0.279 0.432 1.00 91.56 91 ARG A N 1
ATOM 747 C CA . ARG A 1 91 ? -1.516 0.895 1.313 1.00 91.56 91 ARG A CA 1
ATOM 748 C C . ARG A 1 91 ? -2.948 1.399 1.437 1.00 91.56 91 ARG A C 1
ATOM 750 O O . ARG A 1 91 ? -3.379 1.665 2.556 1.00 91.56 91 ARG A O 1
ATOM 757 N N . TYR A 1 92 ? -3.685 1.470 0.328 1.00 91.94 92 TYR A N 1
ATOM 758 C CA . TYR A 1 92 ? -5.093 1.863 0.345 1.00 91.94 92 TYR A CA 1
ATOM 759 C C . TYR A 1 92 ? -5.952 0.870 1.136 1.00 91.94 92 TYR A C 1
ATOM 761 O O . TYR A 1 92 ? -6.737 1.283 1.985 1.00 91.94 92 TYR A O 1
ATOM 769 N N . GLN A 1 93 ? -5.768 -0.439 0.920 1.00 90.56 93 GLN A N 1
ATOM 770 C CA . GLN A 1 93 ? -6.475 -1.470 1.691 1.00 90.56 93 GLN A CA 1
ATOM 771 C C . GLN A 1 93 ? -6.205 -1.338 3.193 1.00 90.56 93 GLN A C 1
ATOM 773 O O . GLN A 1 93 ? -7.148 -1.316 3.976 1.00 90.56 93 GLN A O 1
ATOM 778 N N . ARG A 1 94 ? -4.941 -1.141 3.588 1.00 89.88 94 ARG A N 1
ATOM 779 C CA . ARG A 1 94 ? -4.555 -0.969 4.994 1.00 89.88 94 ARG A CA 1
ATOM 780 C C . ARG A 1 94 ? -5.187 0.271 5.630 1.00 89.88 94 ARG A C 1
ATOM 782 O O . ARG A 1 94 ? -5.610 0.207 6.778 1.00 89.88 94 ARG A O 1
ATOM 789 N N . ILE A 1 95 ? -5.270 1.384 4.897 1.00 87.06 95 ILE A N 1
ATOM 790 C CA . ILE A 1 95 ? -5.960 2.591 5.378 1.00 87.06 95 ILE A CA 1
ATOM 791 C C . ILE A 1 95 ? -7.454 2.303 5.581 1.00 87.06 95 ILE A C 1
ATOM 793 O O . ILE A 1 95 ? -7.992 2.587 6.648 1.00 87.06 95 ILE A O 1
ATOM 797 N N . MET A 1 96 ? -8.115 1.679 4.602 1.00 88.25 96 MET A N 1
ATOM 798 C CA . MET A 1 96 ? -9.537 1.333 4.711 1.00 88.25 96 MET A CA 1
ATOM 799 C C . MET A 1 96 ? -9.814 0.358 5.861 1.00 88.25 96 MET A C 1
ATOM 801 O O . MET A 1 96 ? -10.777 0.553 6.600 1.00 88.25 96 MET A O 1
ATOM 805 N N . ASP A 1 97 ? -8.961 -0.647 6.061 1.00 87.81 97 ASP A N 1
ATOM 806 C CA . ASP A 1 97 ? -9.074 -1.589 7.178 1.00 87.81 97 ASP A CA 1
ATOM 807 C C . ASP A 1 97 ? -8.919 -0.871 8.527 1.00 87.81 97 ASP A C 1
ATOM 809 O O . ASP A 1 97 ? -9.740 -1.065 9.428 1.00 87.81 97 ASP A O 1
ATOM 813 N N . ASN A 1 98 ? -7.934 0.027 8.651 1.00 83.62 98 ASN A N 1
ATOM 814 C CA . ASN A 1 98 ? -7.740 0.851 9.847 1.00 83.62 98 ASN A CA 1
ATOM 815 C C . ASN A 1 98 ? -8.964 1.734 10.138 1.00 83.62 98 ASN A C 1
ATOM 817 O O . ASN A 1 98 ? -9.398 1.827 11.290 1.00 83.62 98 ASN A O 1
ATOM 821 N N . LEU A 1 99 ? -9.555 2.347 9.108 1.00 83.12 99 LEU A N 1
ATOM 822 C CA . LEU A 1 99 ? -10.781 3.139 9.233 1.00 83.12 99 LEU A CA 1
ATOM 823 C C . LEU A 1 99 ? -11.967 2.273 9.683 1.00 83.12 99 LEU A C 1
ATOM 825 O O . LEU A 1 99 ? -12.673 2.640 10.623 1.00 83.12 99 LEU A O 1
ATOM 829 N N . ILE A 1 100 ? -12.162 1.094 9.083 1.00 83.50 100 ILE A N 1
ATOM 830 C CA . ILE A 1 100 ? -13.239 0.159 9.450 1.00 83.50 100 ILE A CA 1
ATOM 831 C C . ILE A 1 100 ? -13.105 -0.288 10.910 1.00 83.50 100 ILE A C 1
ATOM 833 O O . ILE A 1 100 ? -14.098 -0.303 11.641 1.00 83.50 100 ILE A O 1
ATOM 837 N N . ILE A 1 101 ? -11.895 -0.639 11.354 1.00 81.81 101 ILE A N 1
ATOM 838 C CA . ILE A 1 101 ? -11.621 -1.029 12.746 1.00 81.81 101 ILE A CA 1
ATOM 839 C C . ILE A 1 101 ? -11.894 0.145 13.696 1.00 81.81 101 ILE A C 1
ATOM 841 O O . ILE A 1 101 ? -12.528 -0.032 14.743 1.00 81.81 101 ILE A O 1
ATOM 845 N N . SER A 1 102 ? -11.471 1.353 13.320 1.00 75.94 102 SER A N 1
ATOM 846 C CA . SER A 1 102 ? -11.671 2.566 14.123 1.00 75.94 102 SER A CA 1
ATOM 847 C C . SER A 1 102 ? 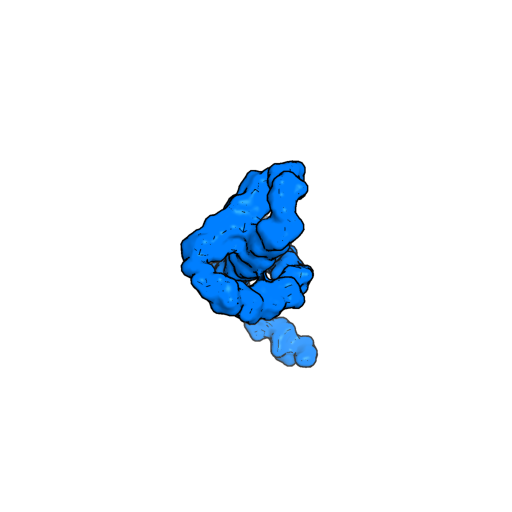-13.155 2.910 14.289 1.00 75.94 102 SER A C 1
ATOM 849 O O . SER A 1 102 ? -13.585 3.275 15.381 1.00 75.94 102 SER A O 1
ATOM 851 N N . ILE A 1 103 ? -13.963 2.713 13.243 1.00 74.44 103 ILE A N 1
ATOM 852 C CA . ILE A 1 103 ? -15.421 2.900 13.290 1.00 74.44 103 ILE A CA 1
ATOM 853 C C . ILE A 1 103 ? -16.091 1.800 14.132 1.00 74.44 103 ILE A C 1
ATOM 855 O O . ILE A 1 103 ? -16.915 2.098 14.996 1.00 74.44 103 ILE A O 1
ATOM 859 N N . ARG A 1 104 ? -15.737 0.522 13.918 1.00 71.62 104 ARG A N 1
ATOM 860 C CA . ARG A 1 104 ? -16.359 -0.628 14.611 1.00 71.62 104 ARG A CA 1
ATOM 861 C C . ARG A 1 104 ? -16.087 -0.668 16.110 1.00 71.62 104 ARG A C 1
ATOM 863 O O . ARG A 1 104 ? -16.948 -1.105 16.863 1.00 71.62 104 ARG A O 1
ATOM 870 N N . SER A 1 105 ? -14.912 -0.223 16.546 1.00 67.56 105 SER A N 1
ATOM 871 C CA . SER A 1 105 ? -14.525 -0.208 17.964 1.00 67.56 105 SER A CA 1
ATOM 872 C C . SER A 1 105 ? -15.261 0.848 18.805 1.00 67.56 105 SER A C 1
ATOM 874 O O . SER A 1 105 ? -14.945 1.018 19.979 1.00 67.56 105 SER A O 1
ATOM 876 N N . GLY A 1 106 ? -16.246 1.563 18.241 1.00 59.00 106 GLY A N 1
ATOM 877 C CA . GLY A 1 106 ? -17.062 2.531 18.979 1.00 59.00 106 GLY A CA 1
ATOM 878 C C . GLY A 1 106 ? -16.310 3.802 19.378 1.00 59.00 106 GLY A C 1
ATOM 879 O O . GLY A 1 106 ? -16.850 4.624 20.113 1.00 59.00 106 GLY A O 1
ATOM 880 N N . LYS A 1 107 ? -15.086 4.007 18.871 1.00 53.81 107 LYS A N 1
ATOM 881 C CA . LYS A 1 107 ? -14.331 5.249 19.080 1.00 53.81 107 LYS A CA 1
ATOM 882 C C . LYS A 1 107 ? -14.955 6.459 18.370 1.00 53.81 107 LYS A C 1
ATOM 884 O O . LYS A 1 107 ? -14.629 7.581 18.733 1.00 53.81 107 LYS A O 1
ATOM 889 N N . TYR A 1 108 ? -15.901 6.247 17.444 1.00 56.41 108 TYR A N 1
ATOM 890 C CA . TYR A 1 108 ? -16.657 7.307 16.766 1.00 56.41 108 TYR A CA 1
ATOM 891 C C . TYR A 1 108 ? -18.106 6.912 16.463 1.00 56.41 108 TYR A C 1
ATOM 893 O O . TYR A 1 108 ? -18.410 6.380 15.399 1.00 56.41 108 TYR A O 1
ATOM 901 N N . THR A 1 109 ? -19.031 7.265 17.358 1.00 47.78 109 THR A N 1
ATOM 902 C CA . THR A 1 109 ? -20.484 7.133 17.122 1.00 47.78 109 THR A CA 1
ATOM 903 C C . THR A 1 109 ? -21.064 8.262 16.244 1.00 47.78 109 THR A C 1
ATOM 905 O O . THR A 1 109 ? -22.240 8.227 15.908 1.00 47.78 109 THR A O 1
ATOM 908 N N . TYR A 1 110 ? -20.272 9.248 15.798 1.00 48.56 110 TYR A N 1
ATOM 909 C CA . TYR A 1 110 ? -20.808 10.461 15.146 1.00 48.56 110 TYR A CA 1
ATOM 910 C C . TYR A 1 110 ? -20.529 10.620 13.643 1.00 48.56 110 TYR A C 1
ATOM 912 O O . TYR A 1 110 ? -21.065 11.537 13.027 1.00 48.56 110 TYR A O 1
ATOM 920 N N . LEU A 1 111 ? -19.804 9.702 12.993 1.00 47.19 111 LEU A N 1
ATOM 921 C CA . LEU A 1 111 ? -19.592 9.778 11.535 1.00 47.19 111 LEU A CA 1
ATOM 922 C C . LEU A 1 111 ? -20.819 9.351 10.7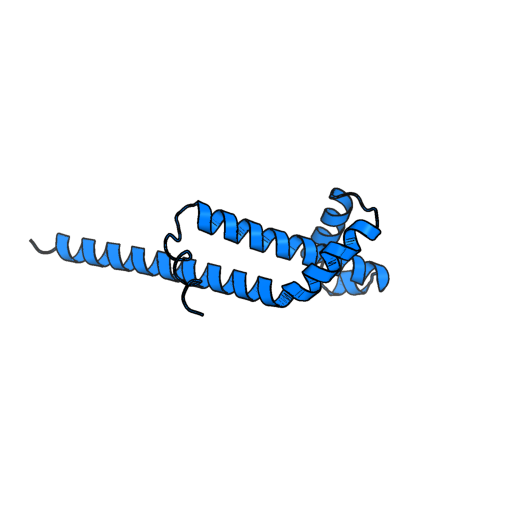06 1.00 47.19 111 LEU A C 1
ATOM 924 O O . LEU A 1 111 ? -20.821 9.498 9.487 1.00 47.19 111 LEU A O 1
ATOM 928 N N . ARG A 1 112 ? -21.894 8.865 11.347 1.00 45.31 112 ARG A N 1
ATOM 929 C CA . ARG A 1 112 ? -23.147 8.508 10.659 1.00 45.31 112 ARG A CA 1
ATOM 930 C C . ARG A 1 112 ? -24.036 9.719 10.326 1.00 45.31 112 ARG A C 1
ATOM 932 O O . ARG A 1 112 ? -24.959 9.561 9.539 1.00 45.31 112 ARG A O 1
ATOM 939 N N . ASN A 1 113 ? -23.741 10.909 10.865 1.00 36.69 113 ASN A N 1
ATOM 940 C CA . ASN A 1 113 ? -24.579 12.110 10.706 1.00 36.69 113 ASN A CA 1
ATOM 941 C C . ASN A 1 113 ? -24.016 13.195 9.768 1.00 36.69 113 ASN A C 1
ATOM 943 O O . ASN A 1 113 ? -24.680 14.206 9.578 1.00 36.69 113 ASN A O 1
ATOM 947 N N . LEU A 1 114 ? -22.845 13.008 9.145 1.00 42.94 114 LEU A N 1
ATOM 948 C CA . LEU A 1 114 ? -22.265 14.010 8.227 1.00 42.94 114 LEU A CA 1
ATOM 949 C C . LEU A 1 114 ? -22.456 13.718 6.728 1.00 42.94 114 LEU A C 1
ATOM 951 O O . LEU A 1 114 ? -21.992 14.496 5.907 1.00 42.94 114 LEU A O 1
ATOM 955 N N . ASN A 1 115 ? -23.192 12.662 6.362 1.00 38.25 115 ASN A N 1
ATOM 956 C CA . ASN A 1 115 ? -23.567 12.376 4.965 1.00 38.25 115 ASN A CA 1
ATOM 957 C C . ASN A 1 115 ? -25.071 12.584 4.673 1.00 38.25 115 ASN A C 1
ATOM 959 O O . ASN A 1 115 ? -25.575 12.049 3.693 1.00 38.25 115 ASN A O 1
ATOM 963 N N . PHE A 1 116 ? -25.796 13.342 5.508 1.00 37.03 116 PHE A N 1
ATOM 964 C CA . PHE A 1 116 ? -27.194 13.737 5.240 1.00 37.03 116 PHE A CA 1
ATOM 965 C C . PHE A 1 116 ? -27.387 15.246 5.010 1.00 37.03 116 PHE A C 1
ATOM 967 O O . PHE A 1 116 ? -28.518 15.705 4.899 1.00 37.03 116 PHE A O 1
ATOM 974 N N . LEU A 1 117 ? -26.303 16.018 4.908 1.00 32.28 117 LEU A N 1
ATOM 975 C CA . LEU A 1 117 ? -26.343 17.429 4.521 1.00 32.28 117 LEU A CA 1
ATOM 976 C C . LEU A 1 117 ? -25.226 17.711 3.512 1.00 32.28 117 LEU A C 1
ATOM 978 O O . LEU A 1 117 ? -24.201 18.281 3.871 1.00 32.28 117 LEU A O 1
ATOM 982 N N . ASN A 1 118 ? -25.411 17.225 2.286 1.00 33.34 118 ASN A N 1
ATOM 983 C CA . ASN A 1 118 ? -24.947 17.830 1.032 1.00 33.34 118 ASN A CA 1
ATOM 984 C C . ASN A 1 118 ? -25.675 17.157 -0.131 1.00 33.34 118 ASN A C 1
ATOM 986 O O . ASN A 1 118 ? -25.644 15.907 -0.187 1.00 33.34 118 ASN A O 1
#

Mean predicted aligned error: 10.76 Å

Nearest PDB structures (foldseek):
  9cpb-assembly1_5L  TM=3.347E-01  e=3.553E+00  Bos taurus

Secondary structure (DSSP, 8-state):
--HHHHHHHHHHHHHHHHHHHHHHHHHHHHHHHHHHHHHHHHHHHHGGGGT--HHHHHHHHHHHHHS-HHHHTTS-HHHHHHHHHHHHHHHHHHHHHHHHHHHHTTS-S-TTSSSS--

pLDDT: mean 78.61, std 18.05, range [32.28, 96.56]